Prot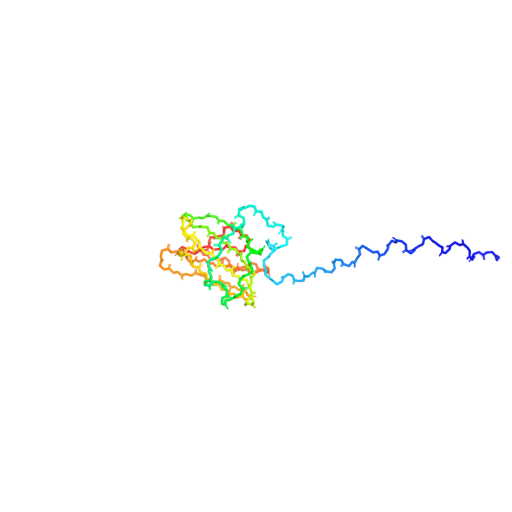ein AF-A0A542YGT1-F1 (afdb_monomer)

pLDDT: mean 85.19, std 17.24, range [42.69, 98.12]

Foldseek 3Di:
DDDDPPPPPDPPPDPPPPPPPDPPQFAPQQVDADDPVQQDPADCVCVVQAWDRRSKGFQDDDPQWTWIWTQGPQGIKIKIQHVNNNVPIWMFDHRAKTWTDDPPDFTKIFGGDDPDDDDDPQWDDPDSGMITGD

Mean predicted aligned error: 9.13 Å

Organism: NCBI:txid1162970

Solvent-accessible surface area (backbone atoms only — not comparable to full-atom values): 8314 Å² total; per-residue (Å²): 136,80,93,80,86,86,77,87,82,75,85,85,80,80,87,82,84,76,78,70,72,72,81,71,87,36,49,73,72,64,81,50,81,70,50,81,78,19,62,56,88,75,57,76,80,42,58,84,57,44,53,41,61,83,47,24,31,58,72,52,72,56,97,60,31,38,35,32,38,26,43,31,81,60,29,37,28,44,38,41,25,51,79,78,36,58,90,76,41,49,71,32,66,23,82,46,71,25,69,37,72,52,94,97,50,69,39,35,38,37,43,39,70,68,83,74,78,83,88,52,97,43,56,42,78,79,47,100,39,34,35,40,52,108

Sequence (134 aa):
METVRKLAAVVAMAVLVLLTGCAASGISEFDREQRAADKLDLPSRYDDVQVDSDSTRWLAERDGVDFYAAQSADGTCLILVKGGDVDGSLAGCGSGEVGVSGLGFPTVHLYVDGPPPAPTESMIELTSHLYVFE

Secondary structure (DSSP, 8-state):
---SS--SSSTTS--S--------SS-GGGGSPPPGGG-----GGGTTTT--GGG-EEEEEETTEEEEEEEETTEEEEEEEETTEEEEEEEEEESSEEEEEETTEEEEEEE-SSSPPPP-TTEEEEETTEEEE-

Structure (mmCIF, N/CA/C/O backbone):
data_AF-A0A542YGT1-F1
#
_entry.id   AF-A0A542YGT1-F1
#
loop_
_atom_site.group_PDB
_atom_site.id
_atom_site.type_symbol
_atom_site.label_atom_id
_atom_site.label_alt_id
_atom_site.label_comp_id
_atom_site.label_asym_id
_atom_site.label_entity_id
_atom_site.label_seq_id
_atom_site.pdbx_PDB_ins_code
_atom_site.Cartn_x
_atom_site.Cartn_y
_atom_site.Cartn_z
_atom_site.occupancy
_atom_site.B_iso_or_equiv
_atom_site.auth_seq_id
_atom_site.auth_comp_id
_atom_site.auth_asym_id
_atom_site.auth_atom_id
_atom_site.pdbx_PDB_model_num
ATOM 1 N N . MET A 1 1 ? 61.628 1.607 27.532 1.00 42.69 1 MET A N 1
ATOM 2 C CA . MET A 1 1 ? 61.403 1.721 26.072 1.00 42.69 1 MET A CA 1
ATOM 3 C C . MET A 1 1 ? 61.046 0.348 25.504 1.00 42.69 1 MET A C 1
ATOM 5 O O . MET A 1 1 ? 61.804 -0.245 24.755 1.00 42.69 1 MET A O 1
ATOM 9 N N . GLU A 1 2 ? 60.015 -0.336 25.995 1.00 44.03 2 GLU A N 1
ATOM 10 C CA . GLU A 1 2 ? 58.605 0.087 26.020 1.00 44.03 2 GLU A CA 1
ATOM 11 C C . GLU A 1 2 ? 58.029 0.252 24.604 1.00 44.03 2 GLU A C 1
ATOM 13 O O . GLU A 1 2 ? 58.559 0.977 23.770 1.00 44.03 2 GLU A O 1
ATOM 18 N N . THR A 1 3 ? 56.916 -0.456 24.387 1.00 42.78 3 THR A N 1
ATOM 19 C CA . THR A 1 3 ? 55.719 0.086 23.723 1.00 42.78 3 THR A CA 1
ATOM 20 C C . THR A 1 3 ? 55.738 0.358 22.215 1.00 42.78 3 THR A C 1
ATOM 22 O O . THR A 1 3 ? 55.125 1.327 21.790 1.00 42.78 3 THR A O 1
ATOM 25 N N . VAL A 1 4 ? 56.307 -0.505 21.357 1.00 50.47 4 VAL A N 1
ATOM 26 C CA . VAL A 1 4 ? 56.144 -0.295 19.886 1.00 50.47 4 VAL A CA 1
ATOM 27 C C . VAL A 1 4 ? 55.515 -1.457 19.105 1.00 50.47 4 VAL A C 1
ATOM 29 O O . VAL A 1 4 ? 55.110 -1.283 17.963 1.00 50.47 4 VAL A O 1
ATOM 32 N N . ARG A 1 5 ? 55.316 -2.644 19.691 1.00 45.69 5 ARG A N 1
ATOM 33 C CA . ARG A 1 5 ? 54.816 -3.815 18.930 1.00 45.69 5 ARG A CA 1
ATOM 34 C C . ARG A 1 5 ? 53.500 -4.417 19.427 1.00 45.69 5 ARG A C 1
ATOM 36 O O . ARG A 1 5 ? 53.249 -5.599 19.243 1.00 45.69 5 ARG A O 1
ATOM 43 N N . LYS A 1 6 ? 52.637 -3.601 20.037 1.00 45.66 6 LYS A N 1
ATOM 44 C CA . LYS A 1 6 ? 51.241 -3.959 20.367 1.00 45.66 6 LYS A CA 1
ATOM 45 C C . LYS A 1 6 ? 50.245 -3.086 19.590 1.00 45.66 6 LYS A C 1
ATOM 47 O O . LYS A 1 6 ? 49.324 -2.535 20.172 1.00 45.66 6 LYS A O 1
ATOM 52 N N . LEU A 1 7 ? 50.463 -2.912 18.286 1.00 49.47 7 LEU A N 1
ATOM 53 C CA . LEU A 1 7 ? 49.642 -2.031 17.436 1.00 49.47 7 LEU A CA 1
ATOM 54 C C . LEU A 1 7 ? 49.039 -2.740 16.212 1.00 49.47 7 LEU A C 1
ATOM 56 O O . LEU A 1 7 ? 48.611 -2.086 15.273 1.00 49.47 7 LEU A O 1
ATOM 60 N N . ALA A 1 8 ? 48.976 -4.074 16.212 1.00 48.38 8 ALA A N 1
ATOM 61 C CA . ALA A 1 8 ? 48.421 -4.845 15.091 1.00 48.38 8 ALA A CA 1
ATOM 62 C C . ALA A 1 8 ? 47.057 -5.499 15.394 1.00 48.38 8 ALA A C 1
ATOM 64 O O . ALA A 1 8 ? 46.625 -6.369 14.648 1.00 48.38 8 ALA A O 1
ATOM 65 N N . ALA A 1 9 ? 46.384 -5.118 16.486 1.00 48.16 9 ALA A N 1
ATOM 66 C CA . ALA A 1 9 ? 45.183 -5.813 16.969 1.00 48.16 9 ALA A CA 1
ATOM 67 C C . ALA A 1 9 ? 43.971 -4.897 17.238 1.00 48.16 9 ALA A C 1
ATOM 69 O O . ALA A 1 9 ? 43.116 -5.253 18.040 1.00 48.16 9 ALA A O 1
ATOM 70 N N . VAL A 1 10 ? 43.888 -3.718 16.606 1.00 49.94 10 VAL A N 1
ATOM 71 C CA . VAL A 1 10 ? 42.771 -2.766 16.841 1.00 49.94 10 VAL A CA 1
ATOM 72 C C . VAL A 1 10 ? 41.996 -2.400 15.561 1.00 49.94 10 VAL A C 1
ATOM 74 O O . VAL A 1 10 ? 40.954 -1.765 15.632 1.00 49.94 10 VAL A O 1
ATOM 77 N N . VAL A 1 11 ? 42.418 -2.853 14.375 1.00 50.06 11 VAL A N 1
ATOM 78 C CA . VAL A 1 11 ? 41.808 -2.407 13.098 1.00 50.06 11 VAL A CA 1
ATOM 79 C C . VAL A 1 11 ? 40.660 -3.314 12.607 1.00 50.06 11 VAL A C 1
ATOM 81 O O . VAL A 1 11 ? 40.051 -3.039 11.582 1.00 50.06 11 VAL A O 1
ATOM 84 N N . ALA A 1 12 ? 40.299 -4.378 13.331 1.00 49.56 12 ALA A N 1
ATOM 85 C CA . ALA A 1 12 ? 39.302 -5.349 12.852 1.00 49.56 12 ALA A CA 1
ATOM 86 C C . ALA A 1 12 ? 37.855 -5.110 13.338 1.00 49.56 12 ALA A C 1
ATOM 88 O O . ALA A 1 12 ? 36.969 -5.876 12.977 1.00 49.56 12 ALA A O 1
ATOM 89 N N . MET A 1 13 ? 37.587 -4.080 14.151 1.00 48.84 13 MET A N 1
ATOM 90 C CA . MET A 1 13 ? 36.315 -3.970 14.892 1.00 48.84 13 MET A CA 1
ATOM 91 C C . MET A 1 13 ? 35.579 -2.636 14.699 1.00 48.84 13 MET A C 1
ATOM 93 O O . MET A 1 13 ? 34.908 -2.157 15.605 1.00 48.84 13 MET A O 1
ATOM 97 N N . ALA A 1 14 ? 35.706 -2.026 13.517 1.00 48.91 14 ALA A N 1
ATOM 98 C CA . ALA A 1 14 ? 35.061 -0.750 13.184 1.00 48.91 14 ALA A CA 1
ATOM 99 C C . ALA A 1 14 ? 34.228 -0.799 11.885 1.00 48.91 14 ALA A C 1
ATOM 101 O O . ALA A 1 14 ? 34.062 0.220 11.224 1.00 48.91 14 ALA A O 1
ATOM 102 N N . VAL A 1 15 ? 33.697 -1.971 11.507 1.00 54.06 15 VAL A N 1
ATOM 103 C CA . VAL A 1 15 ? 32.844 -2.146 10.306 1.00 54.06 15 VAL A CA 1
ATOM 104 C C . VAL A 1 15 ? 31.408 -2.550 10.683 1.00 54.06 15 VAL A C 1
ATOM 106 O O . VAL A 1 15 ? 30.755 -3.301 9.973 1.00 54.06 15 VAL A O 1
ATOM 109 N N . LEU A 1 16 ? 30.903 -2.088 11.833 1.00 55.53 16 LEU A N 1
ATOM 110 C CA . LEU A 1 16 ? 29.534 -2.389 12.295 1.00 55.53 16 LEU A CA 1
ATOM 111 C C . LEU A 1 16 ? 28.646 -1.144 12.484 1.00 55.53 16 LEU A C 1
ATOM 113 O O . LEU A 1 16 ? 27.528 -1.272 12.965 1.00 55.53 16 LEU A O 1
ATOM 117 N N . VAL A 1 17 ? 29.097 0.055 12.091 1.00 54.25 17 VAL A N 1
ATOM 118 C CA . VAL A 1 17 ? 28.366 1.321 12.344 1.00 54.25 17 VAL A CA 1
ATOM 119 C C . VAL A 1 17 ? 28.102 2.109 11.053 1.00 54.25 17 VAL A C 1
ATOM 121 O O . VAL A 1 17 ? 28.239 3.325 11.012 1.00 54.25 17 VAL A O 1
ATOM 124 N N . LEU A 1 18 ? 27.747 1.417 9.968 1.00 50.06 18 LEU A N 1
ATOM 125 C CA . LEU A 1 18 ? 27.320 2.058 8.712 1.00 50.06 18 LEU A CA 1
ATOM 126 C C . LEU A 1 18 ? 25.960 1.551 8.212 1.00 50.06 18 LEU A C 1
ATOM 128 O O . LEU A 1 18 ? 25.646 1.681 7.037 1.00 50.06 18 LEU A O 1
ATOM 132 N N . LEU A 1 19 ? 25.109 1.048 9.109 1.00 51.25 19 LEU A N 1
ATOM 133 C CA .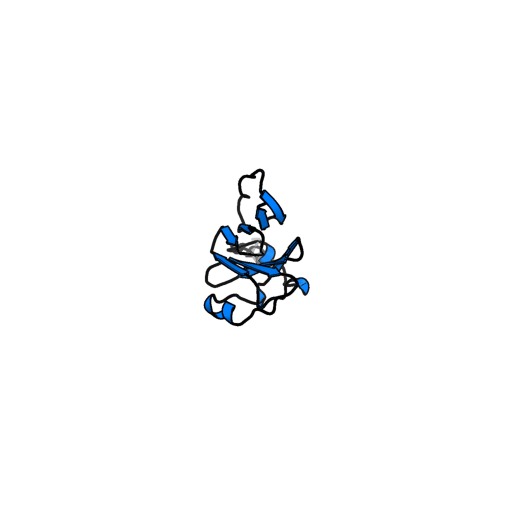 LEU A 1 19 ? 23.662 1.079 8.883 1.00 51.25 19 LEU A CA 1
ATOM 134 C C . LEU A 1 19 ? 23.148 2.444 9.350 1.00 51.25 19 LEU A C 1
ATOM 136 O O . LEU A 1 19 ? 22.370 2.551 10.294 1.00 51.25 19 LEU A O 1
ATOM 140 N N . THR A 1 20 ? 23.648 3.518 8.735 1.00 51.38 20 THR A N 1
ATOM 141 C CA . THR A 1 20 ? 22.901 4.773 8.717 1.00 51.38 20 THR A CA 1
ATOM 142 C C . THR A 1 20 ? 21.606 4.434 8.005 1.00 51.38 20 THR A C 1
ATOM 144 O O . THR A 1 20 ? 21.633 4.192 6.798 1.00 51.38 20 THR A O 1
ATOM 147 N N . GLY A 1 21 ? 20.525 4.293 8.775 1.00 46.31 21 GLY A N 1
ATOM 148 C CA . GLY A 1 21 ? 19.203 4.020 8.237 1.00 46.31 21 GLY A CA 1
ATOM 149 C C . GLY A 1 21 ? 18.971 4.951 7.060 1.00 46.31 21 GLY A C 1
ATOM 150 O O . GLY A 1 21 ?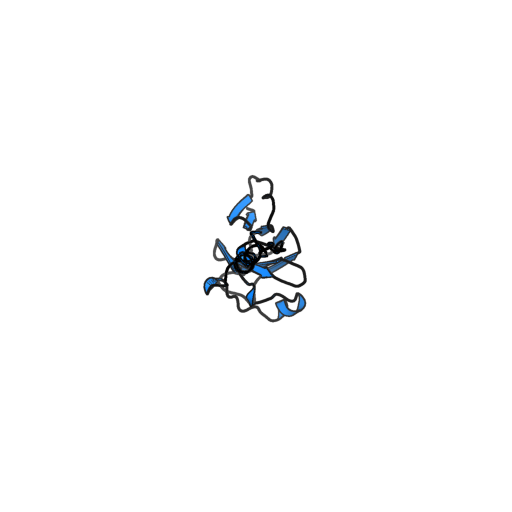 19.072 6.172 7.209 1.00 46.31 21 GLY A O 1
ATOM 151 N N . CYS A 1 22 ? 18.731 4.373 5.881 1.00 54.25 22 CYS A N 1
ATOM 152 C CA . CYS A 1 22 ? 18.001 5.113 4.872 1.00 54.25 22 CYS A CA 1
ATOM 153 C C . CYS A 1 22 ? 16.765 5.628 5.599 1.00 54.25 22 CYS A C 1
ATOM 155 O O . CYS A 1 22 ? 16.044 4.840 6.207 1.00 54.25 22 CYS A O 1
ATOM 157 N N . ALA A 1 23 ? 16.573 6.944 5.623 1.00 50.44 23 ALA A N 1
ATOM 158 C CA . ALA A 1 23 ? 15.251 7.472 5.883 1.00 50.44 23 ALA A CA 1
ATOM 159 C C . ALA A 1 23 ? 14.399 6.904 4.747 1.00 50.44 23 ALA A C 1
ATOM 161 O O . ALA A 1 23 ? 14.482 7.393 3.620 1.00 50.44 23 ALA A O 1
ATOM 162 N N . ALA A 1 24 ? 13.741 5.774 5.004 1.00 53.75 24 ALA A N 1
ATOM 163 C CA . ALA A 1 24 ? 12.880 5.131 4.041 1.00 53.75 24 ALA A CA 1
ATOM 164 C C . ALA A 1 24 ? 11.800 6.159 3.713 1.00 53.75 24 ALA A C 1
ATOM 166 O O . ALA A 1 24 ? 11.032 6.582 4.575 1.00 53.75 24 ALA A O 1
ATOM 167 N N . SER A 1 25 ? 11.818 6.671 2.488 1.00 68.38 25 SER A N 1
ATOM 168 C CA . SER A 1 25 ? 10.709 7.461 1.983 1.00 68.38 25 SER A CA 1
ATOM 169 C C . SER A 1 25 ? 9.557 6.491 1.754 1.00 68.38 25 SER A C 1
ATOM 171 O O . SER A 1 25 ? 9.632 5.680 0.835 1.00 68.38 25 SER A O 1
ATOM 173 N N . GLY A 1 26 ? 8.524 6.536 2.593 1.00 85.62 26 GLY A N 1
ATOM 174 C CA . GLY A 1 26 ? 7.370 5.648 2.467 1.00 85.62 26 GLY A CA 1
ATOM 175 C C . GLY A 1 26 ? 6.934 5.060 3.802 1.00 85.62 26 GLY A C 1
ATOM 176 O O . GLY A 1 26 ? 7.007 5.726 4.830 1.00 85.62 26 GLY A O 1
ATOM 177 N N . ILE A 1 27 ? 6.451 3.821 3.764 1.00 92.25 27 ILE A N 1
ATOM 178 C CA . ILE A 1 27 ? 6.036 3.059 4.945 1.00 92.25 27 ILE A CA 1
ATOM 179 C C . ILE A 1 27 ? 7.084 2.004 5.304 1.00 92.25 27 ILE A C 1
ATOM 181 O O . ILE A 1 27 ? 7.694 1.396 4.419 1.00 92.25 27 ILE A O 1
ATOM 185 N N . SER A 1 28 ? 7.215 1.710 6.594 1.00 91.94 28 SER A N 1
ATOM 186 C CA . SER A 1 28 ? 8.140 0.692 7.114 1.00 91.94 28 SER A CA 1
ATOM 187 C C . SER A 1 28 ? 7.883 -0.732 6.586 1.00 91.94 28 SER A C 1
ATOM 189 O O . SER A 1 28 ? 8.767 -1.588 6.622 1.00 91.94 28 SER A O 1
ATOM 191 N N . GLU A 1 29 ? 6.708 -0.999 6.005 1.00 92.50 29 GLU A N 1
ATOM 192 C CA . GLU A 1 29 ? 6.397 -2.269 5.329 1.00 92.50 29 GLU A CA 1
ATOM 193 C C . GLU A 1 29 ? 7.313 -2.564 4.126 1.00 92.50 29 GLU A C 1
ATOM 195 O O . GLU A 1 29 ? 7.453 -3.723 3.722 1.00 92.50 29 GLU A O 1
ATOM 200 N N . PHE A 1 30 ? 7.969 -1.555 3.546 1.00 94.19 30 PHE A N 1
ATOM 201 C CA . PHE A 1 30 ? 8.920 -1.775 2.455 1.00 94.19 30 PHE A CA 1
ATOM 202 C C . PHE A 1 30 ? 10.260 -2.358 2.924 1.00 94.19 30 PHE A C 1
ATOM 204 O O . PHE A 1 30 ? 10.926 -3.025 2.132 1.00 94.19 30 PHE A O 1
ATOM 211 N N . ASP A 1 31 ? 10.614 -2.209 4.205 1.00 91.62 31 ASP A N 1
ATOM 212 C CA . ASP A 1 31 ? 11.891 -2.684 4.760 1.00 91.62 31 ASP A CA 1
ATOM 213 C C . ASP A 1 31 ? 11.938 -4.205 4.951 1.00 91.62 31 ASP A C 1
ATOM 215 O O . ASP A 1 31 ? 13.012 -4.801 5.085 1.00 91.62 31 ASP A O 1
ATOM 219 N N . ARG A 1 32 ? 10.775 -4.862 4.966 1.00 92.38 32 ARG A N 1
ATOM 220 C CA . ARG A 1 32 ? 10.698 -6.324 5.009 1.00 92.38 32 ARG A CA 1
ATOM 221 C C . ARG A 1 32 ? 10.754 -6.932 3.612 1.00 92.38 32 ARG A C 1
ATOM 223 O O . ARG A 1 32 ? 10.310 -6.344 2.626 1.00 92.38 32 ARG A O 1
ATOM 230 N N . GLU A 1 33 ? 11.231 -8.173 3.559 1.00 94.50 33 GLU A N 1
ATOM 231 C CA . GLU A 1 33 ? 11.190 -8.997 2.351 1.00 94.50 33 GLU A CA 1
ATOM 232 C C . GLU A 1 33 ? 9.745 -9.203 1.862 1.00 94.50 33 GLU A C 1
ATOM 234 O O . GLU A 1 33 ? 8.810 -9.363 2.663 1.00 94.50 33 GLU A O 1
ATOM 239 N N . GLN A 1 34 ? 9.576 -9.207 0.536 1.00 97.00 34 GLN A N 1
ATOM 240 C CA . GLN A 1 34 ? 8.305 -9.497 -0.118 1.00 97.00 34 GLN A CA 1
ATOM 241 C C . GLN A 1 34 ? 7.938 -10.976 0.071 1.00 97.00 34 GLN A C 1
ATOM 243 O O . GLN A 1 34 ? 8.681 -11.886 -0.297 1.00 97.00 34 GLN A O 1
ATOM 248 N N . ARG A 1 35 ? 6.760 -11.231 0.633 1.00 96.94 35 ARG A N 1
ATOM 249 C CA . ARG A 1 35 ? 6.174 -12.558 0.844 1.00 96.94 35 ARG A CA 1
ATOM 250 C C . ARG A 1 35 ? 5.233 -12.907 -0.306 1.00 96.94 35 ARG A C 1
ATOM 252 O O . ARG A 1 35 ? 4.874 -12.072 -1.125 1.00 96.94 35 ARG A O 1
ATOM 259 N N . ALA A 1 36 ? 4.766 -14.154 -0.338 1.00 96.88 36 ALA A N 1
ATOM 260 C CA . ALA A 1 36 ? 3.836 -14.613 -1.373 1.00 96.88 36 ALA A CA 1
ATOM 261 C C . ALA A 1 36 ? 2.528 -13.797 -1.432 1.00 96.88 36 ALA A C 1
ATOM 263 O O . ALA A 1 36 ? 2.062 -13.512 -2.526 1.00 96.88 36 ALA A O 1
ATOM 264 N N . ALA A 1 37 ? 1.974 -13.397 -0.280 1.00 95.94 37 ALA A N 1
ATOM 265 C CA . ALA A 1 37 ? 0.747 -12.595 -0.215 1.00 95.94 37 ALA A CA 1
ATOM 266 C C . ALA A 1 37 ? 0.936 -11.150 -0.702 1.00 95.94 37 ALA A C 1
ATOM 268 O O . ALA A 1 37 ? -0.028 -10.503 -1.088 1.00 95.94 37 ALA A O 1
ATOM 269 N N . ASP A 1 38 ? 2.172 -10.651 -0.688 1.00 97.62 38 ASP A N 1
ATOM 270 C CA . ASP A 1 38 ? 2.481 -9.289 -1.107 1.00 97.62 38 ASP A CA 1
ATOM 271 C C . ASP A 1 38 ? 2.523 -9.131 -2.621 1.00 97.62 38 ASP A C 1
ATOM 273 O O . ASP A 1 38 ? 2.431 -8.011 -3.118 1.00 97.62 38 ASP A O 1
ATOM 277 N N . LYS A 1 39 ? 2.706 -10.235 -3.349 1.00 96.69 39 LYS A N 1
ATOM 278 C CA . LYS A 1 39 ? 2.836 -10.221 -4.801 1.00 96.69 39 LYS A CA 1
ATOM 279 C C . LYS A 1 39 ? 1.512 -9.840 -5.435 1.00 96.69 39 LYS A C 1
ATOM 281 O O . LYS A 1 39 ? 0.478 -10.429 -5.127 1.00 96.69 39 LYS A O 1
ATOM 286 N N . LEU A 1 40 ? 1.584 -8.885 -6.350 1.00 95.19 40 LEU A N 1
ATOM 287 C CA . LEU A 1 40 ? 0.450 -8.424 -7.124 1.00 95.19 40 LEU A CA 1
ATOM 288 C C . LEU A 1 40 ? 0.878 -8.309 -8.586 1.00 95.19 40 LEU A C 1
ATOM 290 O O . LEU A 1 40 ? 1.800 -7.561 -8.905 1.00 95.19 40 LEU A O 1
ATOM 294 N N . ASP A 1 41 ? 0.210 -9.055 -9.463 1.00 93.00 41 ASP A N 1
ATOM 295 C CA . ASP A 1 41 ? 0.453 -8.996 -10.905 1.00 93.00 41 ASP A CA 1
ATOM 296 C C . ASP A 1 41 ? -0.182 -7.716 -11.464 1.00 93.00 41 ASP A C 1
ATOM 298 O O . ASP A 1 41 ? -1.355 -7.692 -11.834 1.00 93.00 41 ASP A O 1
ATOM 302 N N . LEU A 1 42 ? 0.577 -6.617 -11.453 1.00 90.94 42 LEU A N 1
ATOM 303 C CA . LEU A 1 42 ? 0.074 -5.305 -11.851 1.00 90.94 42 LEU A CA 1
ATOM 304 C C . LEU A 1 42 ? -0.213 -5.238 -13.365 1.00 90.94 42 LEU A C 1
ATOM 306 O O . LEU A 1 42 ? 0.624 -5.646 -14.173 1.00 90.94 42 LEU A O 1
ATOM 310 N N . PRO A 1 43 ? -1.365 -4.680 -13.783 1.00 90.75 43 PRO A N 1
ATOM 311 C CA . PRO A 1 43 ? -1.658 -4.441 -15.190 1.00 90.75 43 PRO A CA 1
ATOM 312 C C . PRO A 1 43 ? -0.802 -3.291 -15.738 1.00 90.75 43 PRO A C 1
ATOM 314 O O . PRO A 1 43 ? -0.444 -2.365 -15.013 1.00 90.75 43 PRO A O 1
ATOM 317 N N . SER A 1 44 ? -0.568 -3.274 -17.053 1.00 89.38 44 SER A N 1
ATOM 318 C CA . SER A 1 44 ? 0.334 -2.310 -17.714 1.00 89.38 44 SER A CA 1
ATOM 319 C C . SER A 1 44 ? -0.042 -0.832 -17.538 1.00 89.38 44 SER A C 1
ATOM 321 O O . SER A 1 44 ? 0.767 0.049 -17.791 1.00 89.38 44 SER A O 1
ATOM 323 N N . ARG A 1 45 ? -1.266 -0.515 -17.089 1.00 88.75 45 ARG A N 1
ATOM 324 C CA . ARG A 1 45 ? -1.652 0.868 -16.745 1.00 88.75 45 ARG A CA 1
ATOM 325 C C . ARG A 1 45 ? -0.831 1.464 -15.592 1.00 88.75 45 ARG A C 1
ATOM 327 O O . ARG A 1 45 ? -0.831 2.676 -15.419 1.00 88.75 45 ARG A O 1
ATOM 334 N N . TYR A 1 46 ? -0.171 0.626 -14.792 1.00 88.88 46 TYR A N 1
ATOM 335 C CA . TYR A 1 46 ? 0.713 1.063 -13.710 1.00 88.88 46 TYR A CA 1
ATOM 336 C C . TYR A 1 46 ? 2.126 1.423 -14.193 1.00 88.88 46 TYR A C 1
ATOM 338 O O . TYR A 1 46 ? 2.881 2.033 -13.433 1.00 88.88 46 TYR A O 1
ATOM 346 N N . ASP A 1 47 ? 2.460 1.126 -15.453 1.00 87.56 47 ASP A N 1
ATOM 347 C CA . ASP A 1 47 ? 3.759 1.459 -16.047 1.00 87.56 47 ASP A CA 1
ATOM 348 C C . ASP A 1 47 ? 3.933 2.980 -16.197 1.00 87.56 47 ASP A C 1
ATOM 350 O O . ASP A 1 47 ? 5.036 3.497 -16.016 1.00 87.56 47 ASP A O 1
ATOM 354 N N . ASP A 1 48 ? 2.841 3.711 -16.461 1.00 84.25 48 ASP A N 1
ATOM 355 C CA . ASP A 1 48 ? 2.852 5.169 -16.656 1.00 84.25 48 ASP A CA 1
ATOM 356 C C . ASP A 1 48 ? 3.267 5.931 -15.387 1.00 84.25 48 ASP A C 1
ATOM 358 O O . ASP A 1 48 ? 3.977 6.933 -15.468 1.00 84.25 48 ASP A O 1
ATOM 362 N N . VAL A 1 49 ? 2.855 5.438 -14.213 1.00 83.50 49 VAL A N 1
ATOM 363 C CA . VAL A 1 49 ? 3.257 5.981 -12.900 1.00 83.50 49 VAL A CA 1
ATOM 364 C C . VAL A 1 49 ? 4.479 5.254 -12.324 1.00 83.50 49 VAL A C 1
ATOM 366 O O . VAL A 1 49 ? 4.905 5.537 -11.208 1.00 83.50 49 VAL A O 1
ATOM 369 N N . GLN A 1 50 ? 5.067 4.333 -13.095 1.00 90.56 50 GLN A N 1
ATOM 370 C CA . GLN A 1 50 ? 6.288 3.600 -12.761 1.00 90.56 50 GLN A CA 1
ATOM 371 C C . GLN A 1 5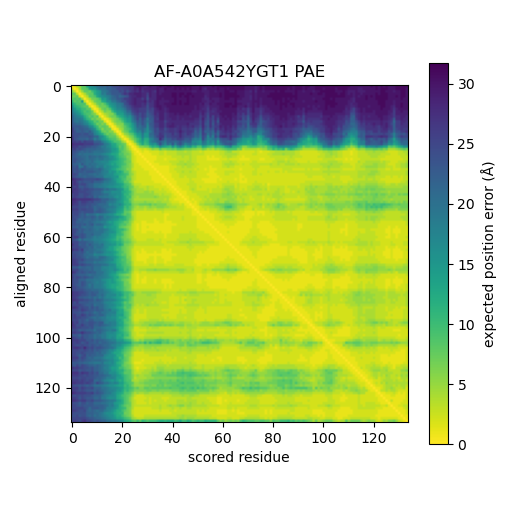0 ? 6.209 2.879 -11.406 1.00 90.56 50 GLN A C 1
ATOM 373 O O . GLN A 1 50 ? 7.132 2.988 -10.596 1.00 90.56 50 GLN A O 1
ATOM 378 N N . VAL A 1 51 ? 5.106 2.166 -11.135 1.00 93.50 51 VAL A N 1
ATOM 379 C CA . VAL A 1 51 ? 5.014 1.325 -9.928 1.00 93.50 51 VAL A CA 1
ATOM 380 C C . VAL A 1 51 ? 6.012 0.172 -10.019 1.00 93.50 51 VAL A C 1
ATOM 382 O O . VAL A 1 51 ? 6.039 -0.562 -11.003 1.00 93.50 51 VAL A O 1
ATOM 385 N N . ASP A 1 52 ? 6.800 -0.018 -8.967 1.00 93.56 52 ASP A N 1
ATOM 386 C CA . ASP A 1 52 ? 7.707 -1.151 -8.827 1.00 93.56 52 ASP A CA 1
ATOM 387 C C . ASP A 1 52 ? 6.940 -2.383 -8.313 1.00 93.56 52 ASP A C 1
ATOM 389 O O . ASP A 1 52 ? 6.512 -2.432 -7.157 1.00 93.56 52 ASP A O 1
ATOM 393 N N . SER A 1 53 ? 6.779 -3.405 -9.154 1.00 92.88 53 SER A N 1
ATOM 394 C CA . SER A 1 53 ? 6.088 -4.652 -8.795 1.00 92.88 53 SER A CA 1
ATOM 395 C C . SER A 1 53 ? 6.778 -5.445 -7.679 1.00 92.88 53 SER A C 1
ATOM 397 O O . SER A 1 53 ? 6.116 -6.163 -6.929 1.00 92.88 53 SER A O 1
ATOM 399 N N . ASP A 1 54 ? 8.094 -5.312 -7.519 1.00 94.12 54 ASP A N 1
ATOM 400 C CA . ASP A 1 54 ? 8.850 -6.026 -6.479 1.00 94.12 54 ASP A CA 1
ATOM 401 C C . ASP A 1 54 ? 8.736 -5.324 -5.111 1.00 94.12 54 ASP A C 1
ATOM 403 O O . ASP A 1 54 ? 9.035 -5.880 -4.042 1.00 94.12 54 ASP A O 1
ATOM 407 N N . SER A 1 55 ? 8.220 -4.097 -5.121 1.00 95.38 55 SER A N 1
ATOM 408 C CA . SER A 1 55 ? 7.950 -3.309 -3.926 1.00 95.38 55 SER A CA 1
ATOM 409 C C . SER A 1 55 ? 6.553 -3.525 -3.345 1.00 95.38 55 SER A C 1
ATOM 411 O O . SER A 1 55 ? 6.282 -3.011 -2.262 1.00 95.38 55 SER A O 1
ATOM 413 N N . THR A 1 56 ? 5.668 -4.278 -4.010 1.00 97.44 56 THR A N 1
ATOM 414 C CA . THR A 1 56 ? 4.290 -4.450 -3.531 1.00 97.44 56 THR A CA 1
ATOM 415 C C . THR A 1 56 ? 4.280 -5.104 -2.150 1.00 97.44 56 THR A C 1
ATOM 417 O O . THR A 1 56 ? 5.076 -6.008 -1.877 1.00 97.44 56 THR A O 1
ATOM 420 N N . ARG A 1 57 ? 3.411 -4.627 -1.257 1.00 97.81 57 ARG A N 1
ATOM 421 C CA . ARG A 1 57 ? 3.208 -5.121 0.110 1.00 97.81 57 ARG A CA 1
ATOM 422 C C . ARG A 1 57 ? 1.717 -5.193 0.384 1.00 97.81 57 ARG A C 1
ATOM 424 O O . ARG A 1 57 ? 1.038 -4.175 0.312 1.00 97.81 57 ARG A O 1
ATOM 431 N N . TRP A 1 58 ? 1.212 -6.379 0.698 1.00 97.88 58 TRP A N 1
ATOM 432 C CA . TRP A 1 58 ? -0.153 -6.534 1.181 1.00 97.88 58 TRP A CA 1
ATOM 433 C C . TRP A 1 58 ? -0.229 -5.992 2.605 1.00 97.88 58 TRP A C 1
ATOM 435 O O . TRP A 1 58 ? 0.642 -6.276 3.433 1.00 97.88 58 TRP A O 1
ATOM 445 N N . LEU A 1 59 ? -1.254 -5.190 2.871 1.00 97.62 59 LEU A N 1
ATOM 446 C CA . LEU A 1 59 ? -1.441 -4.504 4.145 1.00 97.62 59 LEU A CA 1
ATOM 447 C C . LEU A 1 59 ? -2.558 -5.154 4.957 1.00 97.62 59 LEU A C 1
ATOM 449 O O . LEU A 1 59 ? -2.367 -5.466 6.130 1.00 97.62 59 LEU A O 1
ATOM 453 N N . ALA A 1 60 ? -3.724 -5.328 4.338 1.00 97.62 60 ALA A N 1
ATOM 454 C CA . ALA A 1 60 ? -4.922 -5.851 4.976 1.00 97.62 60 ALA A CA 1
ATOM 455 C C . ALA A 1 60 ? -5.959 -6.275 3.926 1.00 97.62 60 ALA A C 1
ATOM 457 O O . ALA A 1 60 ? -5.866 -5.907 2.755 1.00 97.62 60 ALA A O 1
ATOM 458 N N . GLU A 1 61 ? -6.985 -6.983 4.387 1.00 96.81 61 GLU A N 1
ATOM 459 C CA . GLU A 1 61 ? -8.226 -7.231 3.654 1.00 96.81 61 GLU A CA 1
ATOM 460 C C . GLU A 1 61 ? -9.395 -6.750 4.510 1.00 96.81 61 GLU A C 1
ATOM 462 O O . GLU A 1 61 ? -9.394 -6.932 5.734 1.00 96.81 61 GLU A O 1
ATOM 467 N N . ARG A 1 62 ? -10.380 -6.115 3.875 1.00 95.75 62 ARG A N 1
ATOM 468 C CA . ARG A 1 62 ? -11.655 -5.792 4.512 1.00 95.75 62 ARG A CA 1
ATOM 469 C C . ARG A 1 62 ? -12.781 -5.785 3.493 1.00 95.75 62 ARG A C 1
ATOM 471 O O . ARG A 1 62 ? -12.666 -5.163 2.439 1.00 95.75 62 ARG A O 1
ATOM 478 N N . ASP A 1 63 ? -13.890 -6.431 3.843 1.00 93.69 63 ASP A N 1
ATOM 479 C CA . ASP A 1 63 ? -15.112 -6.479 3.034 1.00 93.69 63 ASP A CA 1
ATOM 480 C C . ASP A 1 63 ? -14.854 -6.953 1.588 1.00 93.69 63 ASP A C 1
ATOM 482 O O . ASP A 1 63 ? -15.490 -6.499 0.630 1.00 93.69 63 ASP A O 1
ATOM 486 N N . GLY A 1 64 ? -13.899 -7.880 1.422 1.00 94.88 64 GLY A N 1
ATOM 487 C CA . GLY A 1 64 ? -13.502 -8.416 0.120 1.00 94.88 64 GLY A CA 1
ATOM 488 C C . GLY A 1 64 ? -12.691 -7.444 -0.743 1.00 94.88 64 GLY A C 1
ATOM 489 O O . GLY A 1 64 ? -12.637 -7.624 -1.964 1.00 94.88 64 GLY A O 1
ATOM 490 N N . VAL A 1 65 ? -12.104 -6.409 -0.136 1.00 97.38 65 VAL A N 1
ATOM 491 C CA . VAL A 1 65 ? -11.127 -5.511 -0.758 1.00 97.38 65 VAL A CA 1
ATOM 492 C C . VAL A 1 65 ? -9.762 -5.748 -0.122 1.00 97.38 65 VAL A C 1
ATOM 494 O O . VAL A 1 65 ? -9.591 -5.557 1.081 1.00 97.38 65 VAL A O 1
ATOM 497 N N . ASP A 1 66 ? -8.795 -6.136 -0.944 1.00 97.81 66 ASP A N 1
ATOM 498 C CA . ASP A 1 66 ? -7.391 -6.240 -0.573 1.00 97.81 66 ASP A CA 1
ATOM 499 C C . ASP A 1 66 ? -6.692 -4.894 -0.773 1.00 97.81 66 ASP A C 1
ATOM 501 O O . ASP A 1 66 ? -6.831 -4.245 -1.818 1.00 97.81 66 ASP A O 1
ATOM 505 N N . PHE A 1 67 ? -5.916 -4.488 0.227 1.00 98.06 67 PHE A N 1
ATOM 506 C CA . PHE A 1 67 ? -5.158 -3.243 0.226 1.00 98.06 67 PHE A CA 1
ATOM 507 C C . PHE A 1 67 ? -3.670 -3.541 0.094 1.00 98.06 67 PHE A C 1
ATOM 509 O O . PHE A 1 67 ? -3.093 -4.255 0.917 1.00 98.06 67 PHE A O 1
ATOM 516 N N . TYR A 1 68 ? -3.039 -2.940 -0.908 1.00 98.12 68 TYR A N 1
ATOM 517 C CA . TYR A 1 68 ? -1.608 -3.053 -1.155 1.00 98.12 68 TYR A CA 1
ATOM 518 C C . TYR A 1 68 ? -0.942 -1.680 -1.132 1.00 98.12 68 TYR A C 1
ATOM 520 O O . TYR A 1 68 ? -1.507 -0.698 -1.613 1.00 98.12 68 TYR A O 1
ATOM 528 N N . ALA A 1 69 ? 0.287 -1.630 -0.629 1.00 97.62 69 ALA A N 1
ATOM 529 C CA . ALA A 1 69 ? 1.215 -0.540 -0.879 1.00 97.62 69 ALA A CA 1
ATOM 530 C C . ALA A 1 69 ? 2.213 -0.931 -1.971 1.00 97.62 69 ALA A C 1
ATOM 532 O O . ALA A 1 69 ? 2.582 -2.099 -2.075 1.00 97.62 69 ALA A O 1
ATOM 533 N N . ALA A 1 70 ? 2.701 0.037 -2.737 1.00 96.94 70 ALA A N 1
ATOM 534 C CA . ALA A 1 70 ? 3.843 -0.136 -3.633 1.00 96.94 70 ALA A CA 1
ATOM 535 C C . ALA A 1 70 ? 4.651 1.165 -3.727 1.00 96.94 70 ALA A C 1
ATOM 537 O O . ALA A 1 70 ? 4.126 2.244 -3.468 1.00 96.94 70 ALA A O 1
ATOM 538 N N . GLN A 1 71 ? 5.923 1.076 -4.085 1.00 95.19 71 GLN A N 1
ATOM 539 C CA . GLN A 1 71 ? 6.759 2.216 -4.442 1.00 95.19 71 GLN A CA 1
ATOM 540 C C . GLN A 1 71 ? 6.559 2.571 -5.917 1.00 95.19 71 GLN A C 1
ATOM 542 O O . GLN A 1 71 ? 6.314 1.710 -6.759 1.00 95.19 71 GLN A O 1
ATOM 547 N N . SER A 1 72 ? 6.672 3.855 -6.224 1.00 93.81 72 SER A N 1
ATOM 548 C CA . SER A 1 72 ? 6.586 4.421 -7.566 1.00 93.81 72 SER A CA 1
ATOM 549 C C . SER A 1 72 ? 7.494 5.642 -7.679 1.00 93.81 72 SER A C 1
ATOM 551 O O . SER A 1 72 ? 7.980 6.155 -6.665 1.00 93.81 72 SER A O 1
ATOM 553 N N . ALA A 1 73 ? 7.684 6.157 -8.893 1.00 89.81 73 ALA A N 1
ATOM 554 C CA . ALA A 1 73 ? 8.421 7.405 -9.093 1.00 89.81 73 ALA A CA 1
ATOM 555 C C . ALA A 1 73 ? 7.771 8.613 -8.382 1.00 89.81 73 ALA A C 1
ATOM 557 O O . ALA A 1 73 ? 8.481 9.534 -7.976 1.00 89.81 73 ALA A O 1
ATOM 558 N N . ASP A 1 74 ? 6.451 8.575 -8.169 1.00 87.00 74 ASP A N 1
ATOM 559 C CA . ASP A 1 74 ? 5.676 9.624 -7.491 1.00 87.00 74 ASP A CA 1
ATOM 560 C C . ASP A 1 74 ? 5.600 9.444 -5.959 1.00 87.00 74 ASP A C 1
ATOM 562 O O . ASP A 1 74 ? 5.038 10.286 -5.249 1.00 87.00 74 ASP A O 1
ATOM 566 N N . GLY A 1 75 ? 6.181 8.365 -5.422 1.00 92.50 75 GLY A N 1
ATOM 567 C CA . GLY A 1 75 ? 6.197 8.042 -3.995 1.00 92.50 75 GLY A CA 1
ATOM 568 C C . GLY A 1 75 ? 5.514 6.712 -3.682 1.00 92.50 75 GLY A C 1
ATOM 569 O O . GLY A 1 75 ? 5.678 5.729 -4.400 1.00 92.50 75 GLY A O 1
ATOM 570 N N . THR A 1 76 ? 4.762 6.659 -2.584 1.00 95.44 76 THR A N 1
ATOM 571 C CA . THR A 1 76 ? 4.004 5.465 -2.186 1.00 95.44 76 THR A CA 1
ATOM 572 C C . THR A 1 76 ? 2.662 5.433 -2.908 1.00 95.44 76 THR A C 1
ATOM 574 O O . THR A 1 76 ? 1.965 6.440 -2.968 1.00 95.44 76 THR A O 1
ATOM 577 N N . CYS A 1 77 ? 2.285 4.277 -3.433 1.00 96.12 77 CYS A N 1
ATOM 578 C CA . CYS A 1 77 ? 0.975 4.005 -3.999 1.00 96.12 77 CYS A CA 1
ATOM 579 C C . CYS A 1 77 ? 0.144 3.165 -3.035 1.00 96.12 77 CYS A C 1
ATOM 581 O O . CYS A 1 77 ? 0.654 2.206 -2.464 1.00 96.12 77 CYS A O 1
ATOM 583 N N . LEU A 1 78 ? -1.140 3.490 -2.919 1.00 97.56 78 LEU A N 1
ATOM 584 C CA . LEU A 1 78 ? -2.165 2.650 -2.312 1.00 97.56 78 LEU A CA 1
ATOM 585 C C . LEU A 1 78 ? -3.006 2.043 -3.437 1.00 97.56 78 LEU A C 1
ATOM 587 O O . LEU A 1 78 ? -3.525 2.779 -4.275 1.00 97.56 78 LEU A O 1
ATOM 591 N N . ILE A 1 79 ? -3.138 0.718 -3.454 1.00 97.44 79 ILE A N 1
ATOM 592 C CA . ILE A 1 79 ? -3.844 -0.049 -4.487 1.00 97.44 79 ILE A CA 1
ATOM 593 C C . ILE A 1 79 ? -4.930 -0.894 -3.817 1.00 97.44 79 ILE A C 1
ATOM 595 O O . ILE A 1 79 ? -4.657 -1.631 -2.871 1.00 97.44 79 ILE A O 1
ATOM 599 N N . LEU A 1 80 ? -6.161 -0.781 -4.309 1.00 97.56 80 LEU A N 1
ATOM 600 C CA . LEU A 1 80 ? -7.352 -1.467 -3.817 1.00 97.56 80 LEU A CA 1
ATOM 601 C C . LEU A 1 80 ? -7.814 -2.479 -4.862 1.00 97.56 80 LEU A C 1
ATOM 603 O O . LEU A 1 80 ? -8.189 -2.098 -5.973 1.00 97.56 80 LEU A O 1
ATOM 607 N N . VAL A 1 81 ? -7.839 -3.756 -4.497 1.00 97.31 81 VAL A N 1
ATOM 608 C CA . VAL A 1 81 ? -8.256 -4.862 -5.370 1.00 97.31 81 VAL A CA 1
ATOM 609 C C . VAL A 1 81 ? -9.511 -5.494 -4.788 1.00 97.31 81 VAL A C 1
ATOM 611 O O . VAL A 1 81 ? -9.505 -5.946 -3.651 1.00 97.31 81 VAL A O 1
ATOM 614 N N . LYS A 1 82 ? -10.607 -5.540 -5.549 1.00 96.19 82 LYS A N 1
ATOM 615 C CA . LYS A 1 82 ? -11.876 -6.098 -5.062 1.00 96.19 82 LYS A CA 1
ATOM 616 C C . LYS A 1 82 ? -12.090 -7.507 -5.591 1.00 96.19 82 LYS A C 1
ATOM 618 O O . LYS A 1 82 ? -12.142 -7.704 -6.799 1.00 96.19 82 LYS A O 1
ATOM 623 N N . GLY A 1 83 ? -12.254 -8.483 -4.698 1.00 93.69 83 GLY A N 1
ATOM 624 C CA . GLY A 1 83 ? -12.531 -9.875 -5.071 1.00 93.69 83 GLY A CA 1
ATOM 625 C C . GLY A 1 83 ? -11.482 -10.493 -6.005 1.00 93.69 83 GLY A C 1
ATOM 626 O O . GLY A 1 83 ? -11.831 -11.340 -6.824 1.00 93.69 83 GLY A O 1
ATOM 627 N N . GLY A 1 84 ? -10.228 -10.037 -5.923 1.00 92.88 84 GLY A N 1
ATOM 628 C CA . GLY A 1 84 ? -9.142 -10.458 -6.813 1.00 92.88 84 GLY A CA 1
ATOM 629 C C . GLY A 1 84 ? -9.178 -9.863 -8.228 1.00 92.88 84 GLY A C 1
ATOM 630 O O . GLY A 1 84 ? -8.358 -10.255 -9.054 1.00 92.88 84 GLY A O 1
ATOM 631 N N . ASP A 1 85 ? -10.089 -8.932 -8.532 1.00 94.25 85 ASP A N 1
ATOM 632 C CA . ASP A 1 85 ? -10.130 -8.232 -9.822 1.00 94.25 85 ASP A CA 1
ATOM 633 C C . ASP A 1 85 ? -9.056 -7.135 -9.880 1.00 94.25 85 ASP A C 1
ATOM 635 O O . ASP A 1 85 ? -9.274 -5.975 -9.515 1.00 94.25 85 ASP A O 1
ATOM 639 N N . VAL A 1 86 ? -7.860 -7.531 -10.309 1.00 92.94 86 VAL A N 1
ATOM 640 C CA . VAL A 1 86 ? -6.708 -6.635 -10.471 1.00 92.94 86 VAL A CA 1
ATOM 641 C C . VAL A 1 86 ? -6.911 -5.686 -11.662 1.00 92.94 86 VAL A C 1
ATOM 643 O O . VAL A 1 86 ? -6.489 -4.529 -11.618 1.00 92.94 86 VAL A O 1
ATOM 646 N N . ASP A 1 87 ? -7.633 -6.100 -12.704 1.00 91.94 87 ASP A N 1
ATOM 647 C CA . ASP A 1 87 ? -7.958 -5.233 -13.840 1.00 91.94 87 ASP A CA 1
ATOM 648 C C . ASP A 1 87 ? -8.931 -4.112 -13.447 1.00 91.94 87 ASP A C 1
ATOM 650 O O . ASP A 1 87 ? -8.829 -3.004 -13.973 1.00 91.94 87 ASP A O 1
ATOM 654 N N . GLY A 1 88 ? -9.817 -4.357 -12.484 1.00 91.69 88 GLY A N 1
ATOM 655 C CA . GLY A 1 88 ? -10.726 -3.374 -11.892 1.00 91.69 88 GLY A CA 1
ATOM 656 C C . GLY A 1 88 ? -10.158 -2.596 -10.699 1.00 91.69 88 GLY A C 1
ATOM 657 O O . GLY A 1 88 ? -10.902 -1.844 -10.067 1.00 91.69 88 GLY A O 1
ATOM 658 N N . SER A 1 89 ? -8.877 -2.777 -10.356 1.00 94.31 89 SER A N 1
ATOM 659 C CA . SER A 1 89 ? -8.285 -2.152 -9.170 1.00 94.31 89 SER A CA 1
ATOM 660 C C . SER A 1 89 ? -8.200 -0.625 -9.264 1.00 94.31 89 SER A C 1
ATOM 662 O O . SER A 1 89 ? -7.986 -0.043 -10.332 1.00 94.31 89 SER A O 1
ATOM 664 N N . LEU A 1 90 ? -8.343 0.026 -8.111 1.00 94.81 90 LEU A N 1
ATOM 665 C CA . LEU A 1 90 ? -8.246 1.474 -7.955 1.00 94.81 90 LEU A CA 1
ATOM 666 C C . LEU A 1 90 ? -6.951 1.822 -7.223 1.00 94.81 90 LEU A C 1
ATOM 668 O O . LEU A 1 90 ? -6.584 1.138 -6.273 1.00 94.81 90 LEU A O 1
ATOM 672 N N . ALA A 1 91 ? -6.260 2.883 -7.635 1.00 94.81 91 ALA A N 1
ATOM 673 C CA . ALA A 1 91 ? -5.037 3.302 -6.964 1.00 94.81 91 ALA A CA 1
ATOM 674 C C . ALA A 1 91 ? -4.836 4.815 -6.956 1.00 94.81 91 ALA A C 1
ATOM 676 O O . ALA A 1 91 ? -5.338 5.529 -7.824 1.00 94.81 91 ALA A O 1
ATOM 677 N N . GLY A 1 92 ? -4.054 5.273 -5.986 1.00 94.81 92 GLY A N 1
ATOM 678 C CA . GLY A 1 92 ? -3.508 6.624 -5.909 1.00 94.81 92 GLY A CA 1
ATOM 679 C C . GLY A 1 92 ? -2.063 6.558 -5.433 1.00 94.81 92 GLY A C 1
ATOM 680 O O . GLY A 1 92 ? -1.707 5.618 -4.726 1.00 94.81 92 GLY A O 1
ATOM 681 N N . CYS A 1 93 ? -1.238 7.529 -5.824 1.00 94.44 93 CYS A N 1
ATOM 682 C CA . CYS A 1 93 ? 0.175 7.593 -5.452 1.00 94.44 93 CYS A CA 1
ATOM 683 C C . CYS A 1 93 ? 0.549 8.996 -4.965 1.00 94.44 93 CYS A C 1
ATOM 685 O O . CYS A 1 93 ? -0.021 9.990 -5.419 1.00 94.44 93 CYS A O 1
ATOM 687 N N . GLY A 1 94 ? 1.502 9.075 -4.039 1.00 92.00 94 GLY A N 1
ATOM 688 C CA . GLY A 1 94 ? 2.015 10.336 -3.517 1.00 92.00 94 GLY A CA 1
ATOM 689 C C . GLY A 1 94 ? 3.121 10.157 -2.479 1.00 92.00 94 GLY A C 1
ATOM 690 O O . GLY A 1 94 ? 3.419 9.057 -2.020 1.00 92.00 94 GLY A O 1
ATOM 691 N N . SER A 1 95 ? 3.743 11.263 -2.082 1.0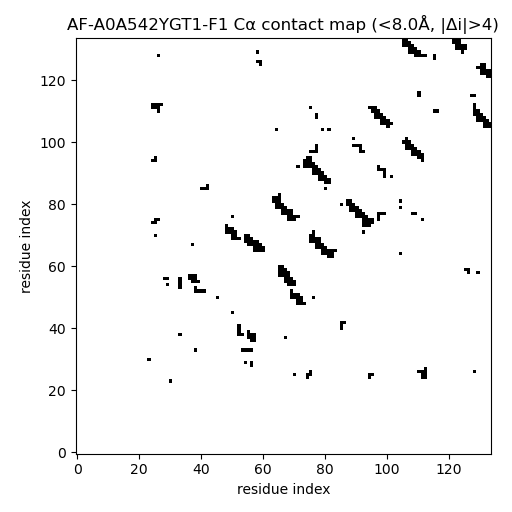0 88.62 95 SER A N 1
ATOM 692 C CA . SER A 1 95 ? 4.917 11.285 -1.196 1.00 88.62 95 SER A CA 1
ATOM 693 C C . SER A 1 95 ? 4.598 11.467 0.296 1.00 88.62 95 SER A C 1
ATOM 695 O O . SER A 1 95 ? 5.509 11.647 1.102 1.00 88.62 95 SER A O 1
ATOM 697 N N . GLY A 1 96 ? 3.317 11.427 0.673 1.00 89.62 96 GLY A N 1
ATOM 698 C CA . GLY A 1 96 ? 2.845 11.667 2.035 1.00 89.62 96 GLY A CA 1
ATOM 699 C C . GLY A 1 96 ? 1.587 10.862 2.345 1.00 89.62 96 GLY A C 1
ATOM 700 O O . GLY A 1 96 ? 1.616 9.640 2.411 1.00 89.62 96 GLY A O 1
ATOM 701 N N . GLU A 1 97 ? 0.471 11.552 2.534 1.00 92.88 97 GLU A N 1
ATOM 702 C CA . GLU A 1 97 ? -0.840 10.912 2.627 1.00 92.88 97 GLU A CA 1
ATOM 703 C C . GLU A 1 97 ? -1.367 10.565 1.231 1.00 92.88 97 GLU A C 1
ATOM 705 O O . GLU A 1 97 ? -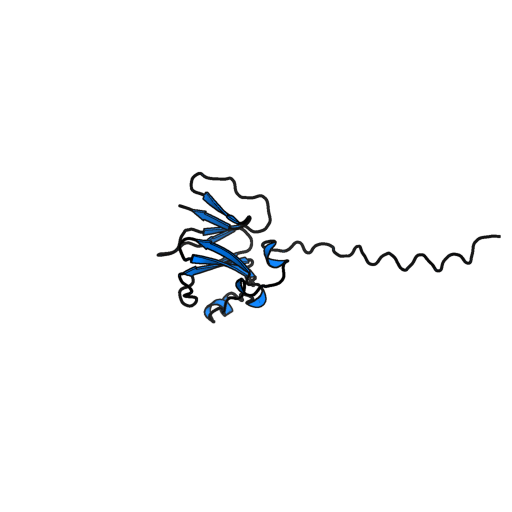1.335 11.394 0.317 1.00 92.88 97 GLU A O 1
ATOM 710 N N . VAL A 1 98 ? -1.885 9.350 1.081 1.00 95.12 98 VAL A N 1
ATOM 711 C CA . VAL A 1 98 ? -2.478 8.850 -0.157 1.00 95.12 98 VAL A CA 1
ATOM 712 C C . VAL A 1 98 ? -3.916 8.440 0.122 1.00 95.12 98 VAL A C 1
ATOM 714 O O . VAL A 1 98 ? -4.168 7.398 0.723 1.00 95.12 98 VAL A O 1
ATOM 717 N N . GLY A 1 99 ? -4.859 9.270 -0.319 1.00 94.56 99 GLY A N 1
ATOM 718 C CA . GLY A 1 99 ? -6.289 8.987 -0.247 1.00 94.56 99 GLY A CA 1
ATOM 719 C C . GLY A 1 99 ? -6.796 8.347 -1.536 1.00 94.56 99 GLY A C 1
ATOM 720 O O . GLY A 1 99 ? -6.579 8.873 -2.628 1.00 94.56 99 GLY A O 1
ATOM 721 N N . VAL A 1 100 ? -7.509 7.233 -1.412 1.00 95.81 100 VAL A N 1
ATOM 722 C CA . VAL A 1 100 ? -8.181 6.548 -2.516 1.00 95.81 100 VAL A CA 1
ATOM 723 C C . VAL A 1 100 ? -9.670 6.449 -2.198 1.00 95.81 100 VAL A C 1
ATOM 725 O O . VAL A 1 100 ? -10.068 5.998 -1.128 1.00 95.81 100 VAL A O 1
ATOM 728 N N . SER A 1 101 ? -10.505 6.891 -3.137 1.00 94.06 101 SER A N 1
ATOM 729 C CA . SER A 1 101 ? -11.964 6.795 -3.048 1.00 94.06 101 SER A CA 1
ATOM 730 C C . SER A 1 101 ? -12.564 6.607 -4.440 1.00 94.06 101 SER A C 1
ATOM 732 O O . SER A 1 101 ? -12.047 7.128 -5.430 1.00 94.06 101 SER A O 1
ATOM 734 N N . GLY A 1 102 ? -13.647 5.840 -4.538 1.00 91.12 102 GLY A N 1
ATOM 735 C CA . GLY A 1 102 ? -14.292 5.544 -5.814 1.00 91.12 102 GLY A CA 1
ATOM 736 C C . GLY A 1 102 ? -15.543 4.689 -5.653 1.00 91.12 102 GLY A C 1
ATOM 737 O O . GLY A 1 102 ? -15.766 4.071 -4.615 1.00 91.12 102 GLY A O 1
ATOM 738 N N . LEU A 1 103 ? -16.388 4.653 -6.687 1.00 86.50 103 LEU A N 1
ATOM 739 C CA . LEU A 1 103 ? -17.608 3.844 -6.665 1.00 86.50 103 LEU A CA 1
ATOM 740 C C . LEU A 1 103 ? -17.272 2.363 -6.445 1.00 86.50 103 LEU A C 1
ATOM 742 O O . LEU A 1 103 ? -16.507 1.775 -7.202 1.00 86.50 103 LEU A O 1
ATOM 746 N N . GLY A 1 104 ? -17.885 1.756 -5.426 1.00 86.94 104 GLY A N 1
ATOM 747 C CA . GLY A 1 104 ? -17.701 0.338 -5.104 1.00 86.94 104 GLY A CA 1
ATOM 748 C C . GLY A 1 104 ? -16.491 0.017 -4.220 1.00 86.94 104 GLY A C 1
ATOM 749 O O . GLY A 1 104 ? -16.335 -1.156 -3.866 1.00 86.94 104 GLY A O 1
ATOM 750 N N . PHE A 1 105 ? -15.708 1.026 -3.828 1.00 91.56 105 PHE A N 1
ATOM 751 C 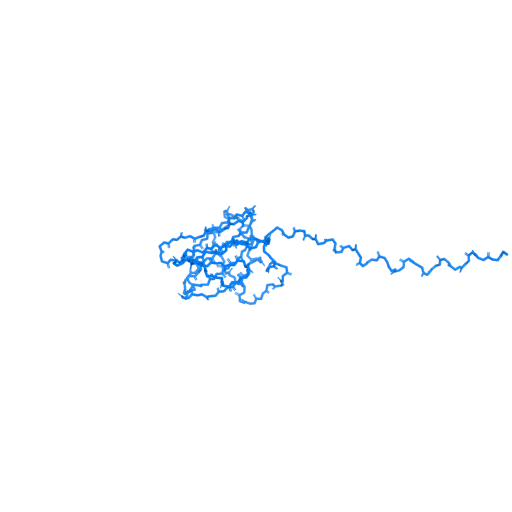CA . PHE A 1 105 ? -14.591 0.931 -2.888 1.00 91.56 105 PHE A CA 1
ATOM 752 C C . PHE A 1 105 ? -14.848 1.797 -1.642 1.00 91.56 105 PHE A C 1
ATOM 754 O O . PHE A 1 105 ? -15.524 2.823 -1.749 1.00 91.56 105 PHE A O 1
ATOM 761 N N . PRO A 1 106 ? -14.325 1.409 -0.466 1.00 93.38 106 PRO A N 1
ATOM 762 C CA . PRO A 1 106 ? -14.310 2.291 0.695 1.00 93.38 106 PRO A CA 1
ATOM 763 C C . PRO A 1 106 ? -13.393 3.501 0.458 1.00 93.38 106 PRO A C 1
ATOM 765 O O . PRO A 1 106 ? -12.510 3.465 -0.402 1.00 93.38 106 PRO A O 1
ATOM 768 N N . THR A 1 107 ? -13.579 4.562 1.243 1.00 95.94 107 THR A N 1
ATOM 769 C CA . THR A 1 107 ? -12.596 5.650 1.320 1.00 95.94 107 THR A CA 1
ATOM 770 C C . THR A 1 107 ? -11.452 5.192 2.211 1.00 95.94 107 THR A C 1
ATOM 772 O O . THR A 1 107 ? -11.672 4.849 3.373 1.00 95.94 107 THR A O 1
ATOM 775 N N . VAL A 1 108 ? -10.238 5.168 1.670 1.00 97.19 108 VAL A N 1
ATOM 776 C CA . VAL A 1 108 ? -9.065 4.612 2.351 1.00 97.19 108 VAL A CA 1
ATOM 777 C C . VAL A 1 108 ? -7.901 5.570 2.241 1.00 97.19 108 VAL A C 1
ATOM 779 O O . VAL A 1 108 ? -7.636 6.109 1.169 1.00 97.19 108 VAL A O 1
ATOM 782 N N . HIS A 1 109 ? -7.215 5.787 3.355 1.00 97.00 109 HIS A N 1
ATOM 783 C CA . HIS A 1 109 ? -6.028 6.619 3.411 1.00 97.00 109 HIS A CA 1
ATOM 784 C C . HIS A 1 109 ? -4.841 5.792 3.878 1.00 97.00 109 HIS A C 1
ATOM 786 O O . HIS A 1 109 ? -4.926 5.056 4.865 1.00 97.00 109 HIS A O 1
ATOM 792 N N . LEU A 1 110 ? -3.734 5.947 3.160 1.00 96.56 110 LEU A N 1
ATOM 793 C CA . LEU A 1 110 ? -2.428 5.453 3.553 1.00 96.56 110 LEU A CA 1
ATOM 794 C C . LEU A 1 110 ? -1.553 6.628 3.993 1.00 96.56 110 LEU A C 1
ATOM 796 O O . LEU A 1 110 ? -1.408 7.602 3.256 1.00 96.56 110 LEU A O 1
ATOM 800 N N . TYR A 1 111 ? -0.954 6.525 5.175 1.00 94.88 111 TYR A N 1
ATOM 801 C CA . TYR A 1 111 ? -0.009 7.501 5.713 1.00 94.88 111 TYR A CA 1
ATOM 802 C C . TYR A 1 111 ? 1.390 6.887 5.772 1.00 94.88 111 TYR A C 1
ATOM 804 O O . TYR A 1 111 ? 1.588 5.836 6.382 1.00 94.88 111 TYR A O 1
ATOM 812 N N . VAL A 1 112 ? 2.362 7.555 5.148 1.00 92.75 112 VAL A N 1
ATOM 813 C CA . VAL A 1 112 ? 3.791 7.220 5.275 1.00 92.75 112 VAL A CA 1
ATOM 814 C C . VAL A 1 112 ? 4.278 7.312 6.725 1.00 92.75 112 VAL A C 1
ATOM 816 O O . VAL A 1 112 ? 3.600 7.878 7.586 1.00 92.75 112 VAL A O 1
ATOM 819 N N . ASP A 1 113 ? 5.461 6.763 6.999 1.00 90.50 113 ASP A N 1
ATOM 820 C CA . ASP A 1 113 ? 6.074 6.778 8.325 1.00 90.50 113 ASP A CA 1
ATOM 821 C C . ASP A 1 113 ? 6.140 8.201 8.902 1.00 90.50 113 ASP A C 1
ATOM 823 O O . ASP A 1 113 ? 6.655 9.144 8.296 1.00 90.50 113 ASP A O 1
ATOM 827 N N . GLY A 1 114 ? 5.612 8.354 10.113 1.00 86.62 114 GLY A N 1
ATOM 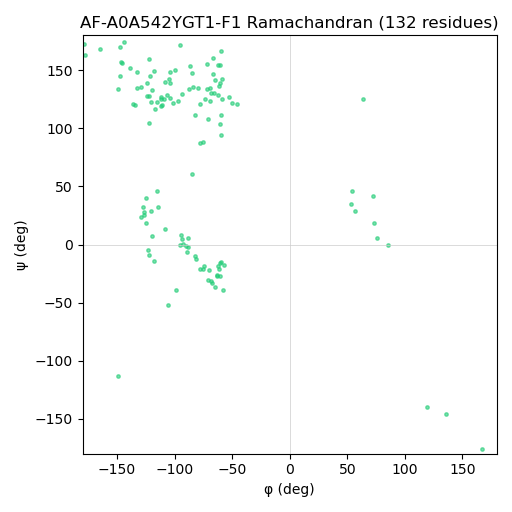828 C CA . GLY A 1 114 ? 5.450 9.641 10.770 1.00 86.62 114 GLY A CA 1
ATOM 829 C C . GLY A 1 114 ? 4.531 9.536 11.986 1.00 86.62 114 GLY A C 1
ATOM 830 O O . GLY A 1 114 ? 4.123 8.436 12.368 1.00 86.62 114 GLY A O 1
ATOM 831 N N . PRO A 1 115 ? 4.214 10.664 12.644 1.00 84.56 115 PRO A N 1
ATOM 832 C CA . PRO A 1 115 ? 3.168 10.666 13.655 1.00 84.56 115 PRO A CA 1
ATOM 833 C C . PRO A 1 115 ? 1.830 10.262 13.009 1.00 84.56 115 PRO A C 1
ATOM 835 O O . PRO A 1 115 ? 1.515 10.773 11.930 1.00 84.56 115 PRO A O 1
ATOM 838 N N . PRO A 1 116 ? 1.037 9.385 13.652 1.00 82.50 116 PRO A N 1
ATOM 839 C CA . PRO A 1 116 ? -0.261 8.998 13.117 1.00 82.50 116 PRO A CA 1
ATOM 840 C C . PRO A 1 116 ? -1.192 10.217 13.023 1.00 82.50 116 PRO A C 1
ATOM 842 O O . PRO A 1 116 ? -1.031 11.181 13.789 1.00 82.50 116 PRO A O 1
ATOM 845 N N . PRO A 1 117 ? -2.181 10.192 12.113 1.00 87.56 117 PRO A N 1
ATOM 846 C CA . PRO A 1 117 ? -3.177 11.249 12.024 1.00 87.56 117 PRO A CA 1
ATOM 847 C C . PRO A 1 117 ? -3.972 11.368 13.331 1.00 87.56 117 PRO A C 1
ATOM 849 O O . PRO A 1 117 ? -4.118 10.411 14.096 1.00 87.56 117 PRO A O 1
ATOM 852 N N . ALA A 1 118 ? -4.517 12.559 13.593 1.00 88.69 118 ALA A N 1
ATOM 853 C CA . ALA A 1 118 ? -5.423 12.741 14.721 1.00 88.69 118 ALA A CA 1
ATOM 854 C C . ALA A 1 118 ? -6.677 11.868 14.514 1.00 88.69 118 ALA A C 1
ATOM 856 O O . ALA A 1 118 ? -7.296 11.956 13.450 1.00 88.69 118 ALA A O 1
ATOM 857 N N . PRO A 1 119 ? -7.071 11.043 15.500 1.00 88.25 119 PRO A N 1
ATOM 858 C CA . PRO A 1 119 ? -8.210 10.159 15.334 1.00 88.25 119 PRO A CA 1
ATOM 859 C C . PRO A 1 119 ? -9.506 10.951 15.164 1.00 88.25 119 PRO A C 1
ATOM 861 O O . PRO A 1 119 ? -9.726 11.969 15.824 1.00 88.25 119 PRO A O 1
ATOM 864 N N . THR A 1 120 ? -10.377 10.449 14.293 1.00 91.25 120 THR A N 1
ATOM 865 C CA . THR A 1 120 ? -11.739 10.957 14.087 1.00 91.25 120 THR A CA 1
ATOM 866 C C . THR A 1 120 ? -12.742 9.832 14.332 1.00 91.25 120 THR A C 1
ATOM 868 O O . THR A 1 120 ? -12.374 8.661 14.287 1.00 91.25 120 THR A O 1
ATOM 871 N N . GLU A 1 121 ? -14.007 10.165 14.607 1.00 89.00 121 GLU A N 1
ATOM 872 C CA . GLU A 1 121 ? -15.038 9.158 14.921 1.00 89.00 121 GLU A CA 1
ATOM 873 C C . GLU A 1 121 ? -15.329 8.196 13.757 1.00 89.00 121 GLU A C 1
ATOM 875 O O . GLU A 1 121 ? -15.729 7.061 13.991 1.00 89.00 121 GLU A O 1
ATOM 880 N N . SER A 1 122 ? -15.097 8.633 12.517 1.00 91.31 122 SER A N 1
ATOM 881 C CA . SER A 1 122 ? -15.300 7.856 11.288 1.00 91.31 122 SER A CA 1
ATOM 882 C C . SER A 1 122 ? -14.065 7.065 10.845 1.00 91.31 122 SER A C 1
ATOM 884 O O . SER A 1 122 ? -14.106 6.412 9.809 1.00 91.31 122 SER A O 1
ATOM 886 N N . MET A 1 123 ? -12.941 7.167 11.562 1.00 93.75 123 MET A N 1
ATOM 887 C CA . MET A 1 123 ? -11.671 6.571 11.145 1.00 93.75 123 MET A CA 1
ATOM 888 C C . MET A 1 123 ? -11.448 5.222 11.823 1.00 93.75 1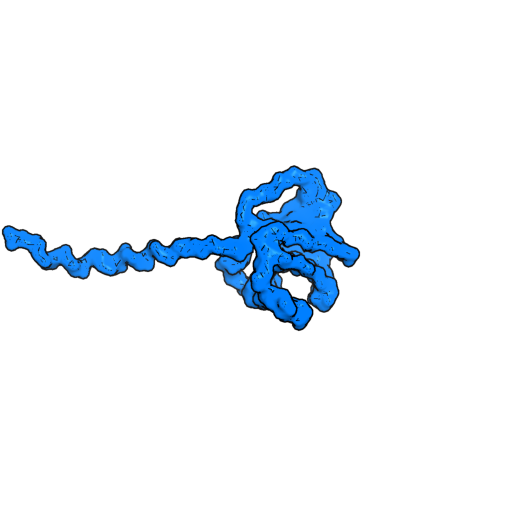23 MET A C 1
ATOM 890 O O . MET A 1 123 ? -11.393 5.131 13.050 1.00 93.75 123 MET A O 1
ATOM 894 N N . ILE A 1 124 ? -11.248 4.184 11.015 1.00 95.19 124 ILE A N 1
ATOM 895 C CA . ILE A 1 124 ? -10.945 2.835 11.484 1.00 95.19 124 ILE A CA 1
ATOM 896 C C . ILE A 1 124 ? -9.559 2.434 10.997 1.00 95.19 124 ILE A C 1
ATOM 898 O O . ILE A 1 124 ? -9.316 2.312 9.799 1.00 95.19 124 ILE A O 1
ATOM 902 N N . GLU A 1 125 ? -8.655 2.209 11.943 1.00 95.56 125 GLU A N 1
ATOM 903 C CA . GLU A 1 125 ? -7.308 1.711 11.677 1.00 95.56 125 GLU A CA 1
ATOM 904 C C . GLU A 1 125 ? -7.347 0.221 11.313 1.00 95.56 125 GLU A C 1
ATOM 906 O O . GLU A 1 125 ? -7.888 -0.594 12.063 1.00 95.56 125 GLU A O 1
ATOM 911 N N . LEU A 1 126 ? -6.773 -0.136 10.162 1.00 95.19 126 LEU A N 1
ATOM 912 C CA . LEU A 1 126 ? -6.539 -1.529 9.765 1.00 95.19 126 LEU A CA 1
ATOM 913 C C . LEU A 1 126 ? -5.094 -1.951 10.040 1.00 95.19 126 LEU A C 1
ATOM 915 O O . LEU A 1 126 ? -4.848 -3.079 10.464 1.00 95.19 126 LEU A O 1
ATOM 919 N N . THR A 1 127 ? -4.149 -1.041 9.801 1.00 93.69 127 THR A N 1
ATOM 920 C CA . THR A 1 127 ? -2.718 -1.193 10.100 1.00 93.69 127 THR A CA 1
ATOM 921 C C . THR A 1 127 ? -2.150 0.151 10.553 1.00 93.69 127 THR A C 1
ATOM 923 O O . THR A 1 127 ? -2.816 1.174 10.414 1.00 93.69 127 THR A O 1
ATOM 926 N N . SER A 1 128 ? -0.886 0.181 10.988 1.00 91.62 128 SER A N 1
ATOM 927 C CA . SER A 1 128 ? -0.198 1.418 11.397 1.00 91.62 128 SER A CA 1
ATOM 928 C C . SER A 1 128 ? -0.146 2.512 10.324 1.00 91.62 128 SER A C 1
ATOM 930 O O . SER A 1 128 ? 0.133 3.664 10.647 1.00 91.62 128 SER A O 1
ATOM 932 N N . HIS A 1 129 ? -0.384 2.160 9.058 1.00 93.81 129 HIS A N 1
ATOM 933 C CA . HIS A 1 129 ? -0.355 3.085 7.927 1.00 93.81 129 HIS A CA 1
ATOM 934 C C . HIS A 1 129 ? -1.700 3.211 7.219 1.00 93.81 129 HIS A C 1
ATOM 936 O O . HIS A 1 129 ? -1.848 4.122 6.414 1.00 93.81 129 HIS A O 1
ATOM 942 N N . LEU A 1 130 ? -2.662 2.318 7.472 1.00 96.56 130 LEU A N 1
ATOM 943 C CA . LEU A 1 130 ? -3.857 2.160 6.647 1.00 96.56 130 LEU A CA 1
ATOM 944 C C . LEU A 1 130 ? -5.132 2.392 7.455 1.00 96.56 130 LEU A C 1
ATOM 946 O O . LEU A 1 130 ? -5.412 1.671 8.415 1.00 96.56 130 LEU A O 1
ATOM 950 N N . TYR A 1 131 ? -5.941 3.342 6.995 1.00 96.81 131 TYR A N 1
ATOM 951 C CA . TYR A 1 131 ? -7.179 3.747 7.649 1.00 96.81 131 TYR A CA 1
ATOM 952 C C . TYR A 1 131 ? -8.335 3.756 6.658 1.00 96.81 131 TYR A C 1
ATOM 954 O O . TYR A 1 131 ? -8.213 4.271 5.547 1.00 96.81 131 TYR A O 1
ATOM 962 N N . VAL A 1 132 ? -9.471 3.212 7.078 1.00 96.00 132 VAL A N 1
ATOM 963 C CA . VAL A 1 132 ? -10.731 3.239 6.333 1.00 96.00 132 VAL A CA 1
ATOM 964 C C . VAL A 1 132 ? -11.673 4.251 6.976 1.00 96.00 132 VAL A C 1
ATOM 966 O O . VAL A 1 132 ? -11.707 4.370 8.201 1.00 96.00 132 VAL A O 1
ATOM 969 N N . PHE A 1 133 ? -12.431 4.965 6.147 1.00 92.25 133 PHE A N 1
ATOM 970 C CA . PHE A 1 133 ? -13.433 5.935 6.573 1.00 92.25 133 PHE A CA 1
ATOM 971 C C . PHE A 1 133 ? -14.839 5.432 6.241 1.00 92.25 133 PHE A C 1
ATOM 973 O O . PHE A 1 133 ? -15.116 5.096 5.085 1.00 92.25 133 PHE A O 1
ATOM 980 N N . GLU A 1 134 ? -15.707 5.409 7.255 1.00 84.38 134 GLU A N 1
ATOM 981 C CA . GLU A 1 134 ? -17.115 4.981 7.186 1.00 84.38 134 GLU A CA 1
ATOM 982 C C . GLU A 1 134 ? -18.078 6.065 7.691 1.00 84.38 134 GLU A C 1
ATOM 984 O O . GLU A 1 134 ? -17.717 6.806 8.637 1.00 84.38 134 GLU A O 1
#

Radius of gyration: 21.23 Å; Cα contacts (8 Å, |Δi|>4): 226; chains: 1; bounding box: 79×27×44 Å